Protein AF-A0A7G5VUJ9-F1 (afdb_monomer)

Nearest PDB structures (foldseek):
  5mlc-assembly1_5  TM=8.767E-01  e=1.011E-02  Spinacia oleracea
  7aqc-assembly1_e  TM=8.794E-01  e=4.502E-02  Bacillus subt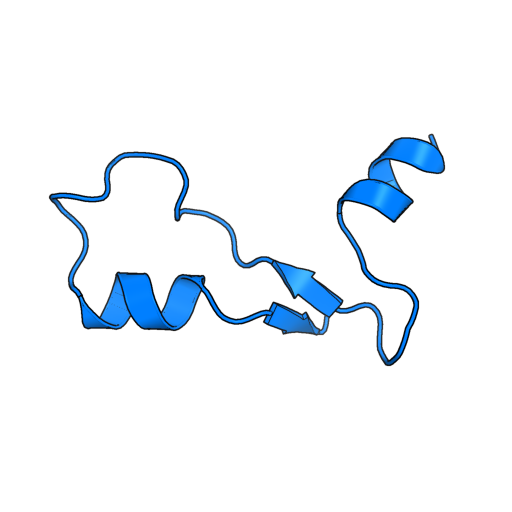ilis subsp. subtilis str. 168
  6gsk-assembly2_M5  TM=9.198E-01  e=7.241E-02  Thermus thermophilus HB8
  6xyw-assembly1_AD  TM=7.893E-01  e=2.296E-01  Arabidopsis thaliana
  8a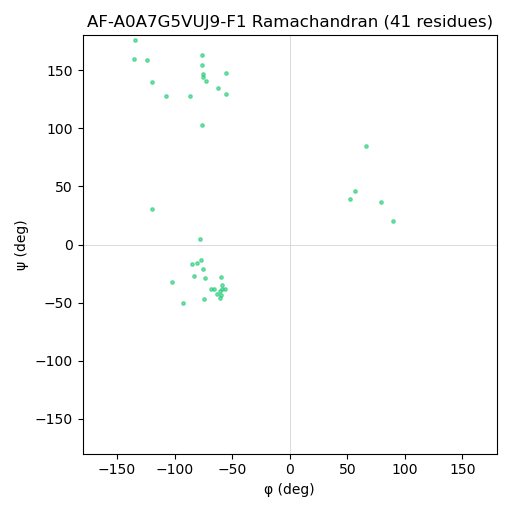po-assembly1_AC  TM=8.658E-01  e=6.800E-01  Polytomella magna

Sequence (43 aa):
MQKAIK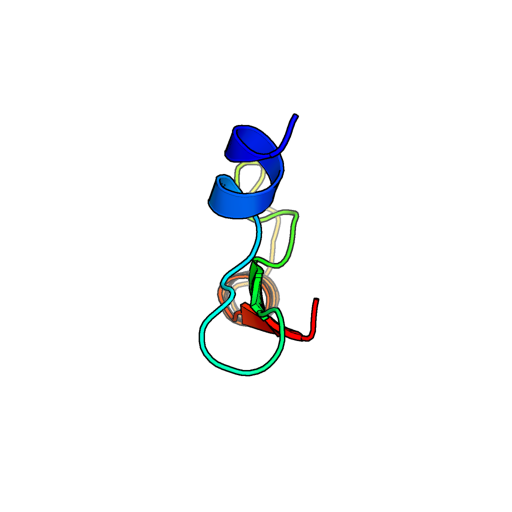KRYSTTKGHLRRKAGKSHLLAKKSSSRKRRLSKKVYG

Structure (mmCIF, N/CA/C/O backbone):
data_AF-A0A7G5VUJ9-F1
#
_entry.id   AF-A0A7G5VUJ9-F1
#
loop_
_atom_site.group_PDB
_atom_site.id
_atom_site.type_symbol
_atom_site.label_atom_id
_atom_site.label_alt_id
_atom_site.label_comp_id
_atom_site.label_asym_id
_atom_site.label_entity_id
_atom_site.label_seq_id
_atom_site.pdbx_PDB_ins_code
_atom_site.Cartn_x
_atom_site.Cartn_y
_atom_site.Cartn_z
_atom_site.occupancy
_atom_site.B_iso_or_equiv
_atom_site.auth_seq_id
_atom_site.auth_comp_id
_atom_site.auth_asym_id
_atom_site.auth_atom_id
_atom_site.pdbx_PDB_model_num
ATOM 1 N N . MET A 1 1 ? 4.559 1.829 23.107 1.00 58.56 1 MET A N 1
ATOM 2 C CA . MET A 1 1 ? 3.942 0.940 22.084 1.00 58.56 1 MET A CA 1
ATOM 3 C C . MET A 1 1 ? 2.765 1.545 21.311 1.00 58.56 1 MET A C 1
ATOM 5 O O . MET A 1 1 ? 2.697 1.355 20.101 1.00 58.56 1 MET A O 1
ATOM 9 N N . GLN A 1 2 ? 1.858 2.300 21.940 1.00 75.44 2 GLN A N 1
ATOM 10 C CA . GLN A 1 2 ? 0.623 2.780 21.291 1.00 75.44 2 GLN A CA 1
ATOM 11 C C . GLN A 1 2 ? 0.851 3.652 20.034 1.00 75.44 2 GLN A C 1
ATOM 13 O O . GLN A 1 2 ? 0.111 3.532 19.059 1.00 75.44 2 GLN A O 1
ATOM 18 N N . LYS A 1 3 ? 1.915 4.476 19.998 1.00 86.75 3 LYS A N 1
ATOM 19 C CA . LYS A 1 3 ? 2.243 5.340 18.843 1.00 86.75 3 LYS A CA 1
ATOM 20 C C . LYS A 1 3 ? 2.469 4.546 17.544 1.00 86.75 3 LYS A C 1
ATOM 22 O O . LYS A 1 3 ? 2.040 4.980 16.482 1.00 86.75 3 LYS A O 1
ATOM 27 N N . ALA A 1 4 ? 3.101 3.371 17.609 1.00 87.75 4 ALA A N 1
ATOM 28 C CA . ALA A 1 4 ? 3.399 2.557 16.425 1.00 87.75 4 ALA A CA 1
ATOM 29 C C . ALA A 1 4 ? 2.157 1.863 15.840 1.00 87.75 4 ALA A C 1
ATOM 31 O O . ALA A 1 4 ? 2.101 1.599 14.639 1.00 87.75 4 ALA A O 1
ATOM 32 N N . ILE A 1 5 ? 1.168 1.563 16.685 1.00 87.00 5 ILE A N 1
ATOM 33 C CA . ILE A 1 5 ? -0.115 0.982 16.273 1.00 87.00 5 ILE A CA 1
ATOM 34 C C . ILE A 1 5 ? -0.965 2.066 15.607 1.00 87.00 5 ILE A C 1
ATOM 36 O O . ILE A 1 5 ? -1.421 1.874 14.482 1.00 87.00 5 ILE A O 1
ATOM 40 N N . LYS A 1 6 ? -1.055 3.250 16.227 1.00 87.50 6 LYS A N 1
ATOM 41 C CA . LYS A 1 6 ? -1.764 4.416 15.669 1.00 87.50 6 LYS A CA 1
ATOM 42 C C . LYS A 1 6 ? -1.203 4.874 14.311 1.00 87.50 6 LYS A C 1
ATOM 44 O O . LYS A 1 6 ? -1.944 5.386 13.487 1.00 87.50 6 LYS A O 1
ATOM 49 N N . LYS A 1 7 ? 0.091 4.649 14.038 1.00 89.56 7 LYS A N 1
ATOM 50 C CA . LYS A 1 7 ? 0.713 4.921 12.724 1.00 89.56 7 LYS A CA 1
ATOM 51 C C . LYS A 1 7 ? 0.364 3.893 11.635 1.00 89.56 7 LYS A C 1
ATOM 53 O O . LYS A 1 7 ? 0.536 4.184 10.454 1.00 89.56 7 LYS A O 1
ATOM 58 N N . ARG A 1 8 ? -0.068 2.681 12.004 1.00 90.50 8 ARG A N 1
ATOM 59 C CA . ARG A 1 8 ? -0.343 1.574 11.065 1.00 90.50 8 ARG A CA 1
ATOM 60 C C . ARG A 1 8 ? -1.832 1.364 10.792 1.00 90.50 8 ARG A C 1
ATOM 62 O O . ARG A 1 8 ? -2.182 0.982 9.675 1.00 90.50 8 ARG A O 1
ATOM 69 N N . TYR A 1 9 ? -2.674 1.631 11.784 1.00 90.25 9 TYR A N 1
ATOM 70 C CA . TYR A 1 9 ? -4.111 1.381 11.750 1.00 90.25 9 TYR A CA 1
ATOM 71 C C . TYR A 1 9 ? -4.892 2.681 11.935 1.00 90.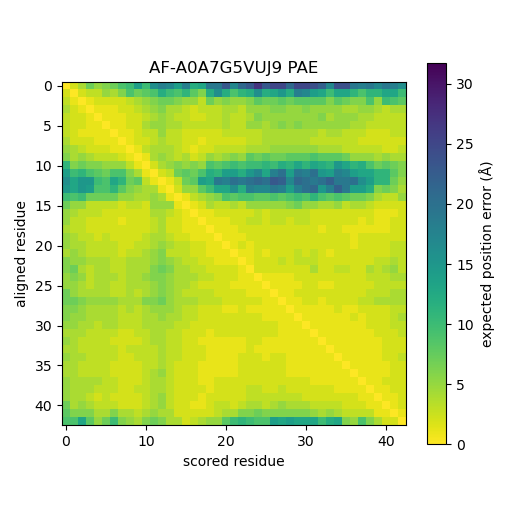25 9 TYR A C 1
ATOM 73 O O . TYR A 1 9 ? -4.535 3.516 12.763 1.00 90.25 9 TYR A O 1
ATOM 81 N N . SER A 1 10 ? -5.976 2.832 11.176 1.00 86.81 10 SER A N 1
ATOM 82 C CA . SER A 1 10 ? -6.956 3.904 11.357 1.00 86.81 10 SER A CA 1
ATOM 83 C C . SER A 1 10 ? -7.993 3.468 12.383 1.00 86.81 10 SER A C 1
ATOM 85 O O . SER A 1 10 ? -8.587 2.407 12.225 1.00 86.81 10 SER A O 1
ATOM 87 N N . THR A 1 11 ? -8.250 4.273 13.410 1.00 78.38 11 THR A N 1
ATOM 88 C CA . THR A 1 11 ? -9.311 4.003 14.400 1.00 78.38 11 THR A CA 1
ATOM 89 C C . THR A 1 11 ? -10.682 4.504 13.943 1.00 78.38 11 THR A C 1
ATOM 91 O O . THR A 1 11 ? -11.711 4.066 14.445 1.00 78.38 11 THR A O 1
ATOM 94 N N . THR A 1 12 ? -10.713 5.390 12.949 1.00 69.75 12 THR A N 1
ATOM 95 C CA . THR A 1 12 ? -11.925 5.906 12.314 1.00 69.75 12 THR A CA 1
ATOM 96 C C . THR A 1 12 ? -12.509 4.857 11.365 1.00 69.75 12 THR A C 1
ATOM 98 O O . THR A 1 12 ? -12.007 4.654 10.262 1.00 69.75 12 THR A O 1
ATOM 101 N N . LYS A 1 13 ? -13.576 4.187 11.816 1.00 62.47 13 LYS A N 1
ATOM 102 C CA . LYS A 1 13 ? -14.377 3.183 11.087 1.00 62.47 13 LYS A CA 1
ATOM 103 C C . LYS A 1 13 ? -13.631 1.878 10.757 1.00 62.47 13 LYS A C 1
ATOM 105 O O . LYS A 1 13 ? -13.129 1.689 9.654 1.00 62.47 13 LYS A O 1
ATOM 110 N N . GLY A 1 14 ? -13.620 0.946 11.714 1.00 70.75 14 GLY A N 1
ATOM 111 C CA . GLY A 1 14 ? -13.324 -0.473 11.464 1.00 70.75 14 GLY A CA 1
ATOM 112 C C . GLY A 1 14 ? -11.847 -0.844 11.314 1.00 70.75 14 GLY A C 1
ATOM 113 O O . GLY A 1 14 ? -11.515 -1.699 10.503 1.00 70.75 14 GLY A O 1
ATOM 114 N N . HIS A 1 15 ? -10.946 -0.209 12.069 1.00 83.69 15 HIS A N 1
ATOM 115 C CA . HIS A 1 15 ? -9.534 -0.621 12.148 1.00 83.69 15 HIS A CA 1
ATOM 116 C C . HIS A 1 15 ? -8.832 -0.766 10.786 1.00 83.69 15 HIS A C 1
ATOM 118 O O . HIS A 1 15 ? -8.041 -1.678 10.570 1.00 83.69 15 HIS A O 1
ATOM 124 N N . LEU A 1 16 ? -9.105 0.132 9.834 1.00 91.31 16 LEU A N 1
ATOM 125 C CA . LEU A 1 16 ? -8.567 0.006 8.478 1.00 91.31 16 LEU A CA 1
ATOM 126 C C . LEU A 1 16 ? -7.030 0.066 8.455 1.00 91.31 16 LEU A C 1
ATOM 128 O O . LEU A 1 16 ? -6.420 0.974 9.026 1.00 91.31 16 LEU A O 1
ATOM 132 N N . ARG A 1 17 ? -6.405 -0.842 7.697 1.00 94.12 17 ARG A N 1
ATOM 133 C CA . ARG A 1 17 ? -4.951 -0.918 7.475 1.00 94.12 17 ARG A CA 1
ATOM 134 C C . ARG A 1 17 ? -4.584 -0.882 5.992 1.00 94.12 17 ARG A C 1
ATOM 136 O O . ARG A 1 17 ? -5.383 -1.203 5.110 1.00 94.12 17 ARG A O 1
ATOM 143 N N . ARG A 1 18 ? -3.339 -0.509 5.689 1.00 95.19 18 ARG A N 1
ATOM 144 C CA . ARG A 1 18 ? -2.774 -0.613 4.329 1.00 95.19 18 ARG A CA 1
ATOM 145 C C . ARG A 1 18 ? -2.435 -2.070 3.997 1.00 95.19 18 ARG A C 1
ATOM 147 O O . ARG A 1 18 ? -1.975 -2.806 4.867 1.00 95.19 18 ARG A O 1
ATOM 154 N N . LYS A 1 19 ? -2.573 -2.480 2.730 1.00 95.38 19 LYS A N 1
ATOM 155 C CA . LYS A 1 19 ? -1.992 -3.751 2.262 1.00 95.38 19 LYS A CA 1
ATOM 156 C C . LYS A 1 19 ? -0.469 -3.636 2.141 1.00 95.38 19 LYS A C 1
ATOM 158 O O . LYS A 1 19 ? 0.056 -2.615 1.695 1.00 95.38 19 LYS A O 1
ATOM 163 N N . ALA A 1 20 ? 0.238 -4.698 2.515 1.00 95.38 20 ALA A N 1
ATOM 164 C CA . ALA A 1 20 ? 1.692 -4.772 2.410 1.00 95.38 20 ALA A CA 1
ATOM 165 C C . ALA A 1 20 ? 2.161 -5.019 0.963 1.00 95.38 20 ALA A C 1
ATOM 167 O O . ALA A 1 20 ? 1.401 -5.460 0.100 1.00 95.38 20 ALA A O 1
ATOM 168 N N . GLY A 1 21 ? 3.446 -4.762 0.699 1.00 96.12 21 GLY A N 1
ATOM 169 C CA . GLY A 1 21 ? 4.093 -5.189 -0.545 1.00 96.12 21 GLY A CA 1
ATOM 170 C C . GLY A 1 21 ? 4.022 -4.204 -1.715 1.00 96.12 21 GLY A C 1
ATOM 171 O O . GLY A 1 21 ? 4.224 -4.623 -2.854 1.00 96.12 21 GLY A O 1
ATOM 172 N N . LYS A 1 22 ? 3.776 -2.908 -1.477 1.00 96.81 22 LYS A N 1
ATOM 173 C CA . LYS A 1 22 ? 3.865 -1.845 -2.505 1.00 96.81 22 LYS A CA 1
ATOM 174 C C . LYS A 1 22 ? 4.909 -0.759 -2.175 1.00 96.81 22 LYS A C 1
ATOM 176 O O . LYS A 1 22 ? 4.722 0.391 -2.540 1.00 96.81 22 LYS A O 1
ATOM 181 N N . SER A 1 23 ? 5.980 -1.115 -1.465 1.00 96.44 23 SER A N 1
ATOM 182 C CA . SER A 1 23 ? 7.098 -0.210 -1.144 1.00 96.44 23 SER A CA 1
ATOM 183 C C . SER A 1 23 ? 8.233 -0.283 -2.171 1.00 96.44 23 SER A C 1
ATOM 185 O O . SER A 1 23 ? 8.640 0.738 -2.699 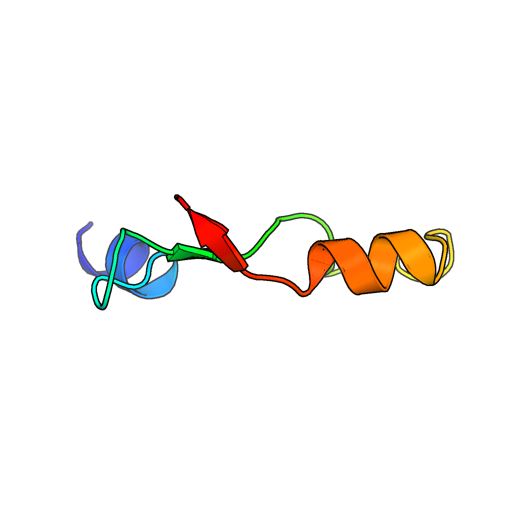1.00 96.44 23 SER A O 1
ATOM 187 N N . HIS A 1 24 ? 8.700 -1.492 -2.494 1.00 97.06 24 HIS A N 1
ATOM 188 C CA . HIS A 1 24 ? 9.796 -1.750 -3.437 1.00 97.06 24 HIS A CA 1
ATOM 189 C C . HIS A 1 24 ? 9.432 -2.894 -4.409 1.00 97.06 24 HIS A C 1
ATOM 191 O O . HIS A 1 24 ? 8.360 -3.515 -4.295 1.00 97.06 24 HIS A O 1
ATOM 197 N N . LEU A 1 25 ? 10.307 -3.188 -5.379 1.00 97.50 25 LEU A N 1
ATOM 198 C CA . LEU A 1 25 ? 10.132 -4.249 -6.383 1.00 97.50 25 LEU A CA 1
ATOM 199 C C . LEU A 1 25 ? 8.837 -4.092 -7.198 1.00 97.50 25 LEU A C 1
ATOM 201 O O . LEU A 1 25 ? 8.049 -5.034 -7.332 1.00 97.50 25 LEU A O 1
ATOM 205 N N . LEU A 1 26 ? 8.557 -2.875 -7.666 1.00 96.38 26 LEU A N 1
ATOM 206 C CA . LEU A 1 26 ? 7.308 -2.550 -8.360 1.00 96.38 26 LEU A CA 1
ATOM 207 C C . LEU A 1 26 ? 7.330 -2.915 -9.848 1.00 96.38 26 LEU A C 1
ATOM 209 O O . LEU A 1 26 ? 6.266 -3.200 -10.394 1.00 96.38 26 LEU A O 1
ATOM 213 N N . ALA A 1 27 ? 8.509 -2.937 -10.478 1.00 97.31 27 ALA A N 1
ATOM 214 C CA . ALA A 1 27 ? 8.669 -3.243 -11.900 1.00 97.31 27 ALA A CA 1
ATOM 215 C C . ALA A 1 27 ? 8.152 -4.650 -12.246 1.00 97.31 27 ALA A C 1
ATOM 217 O O . ALA A 1 27 ? 7.360 -4.808 -13.166 1.00 97.31 27 ALA A O 1
ATOM 218 N N . LYS A 1 28 ? 8.469 -5.652 -11.413 1.00 97.56 28 LYS A N 1
ATOM 219 C CA . LYS A 1 28 ? 8.016 -7.044 -11.594 1.00 97.56 28 LYS A CA 1
ATOM 220 C C . LYS A 1 28 ? 6.563 -7.323 -11.182 1.00 97.56 28 LYS A C 1
ATOM 222 O O . LYS A 1 28 ? 6.140 -8.474 -11.132 1.00 97.56 28 LYS A O 1
ATOM 227 N N . LYS A 1 29 ? 5.791 -6.302 -10.789 1.00 97.81 29 LYS A N 1
ATOM 228 C CA . LYS A 1 29 ? 4.397 -6.462 -10.339 1.00 97.81 29 LYS A CA 1
ATOM 229 C C . LYS A 1 29 ? 3.449 -5.920 -11.398 1.00 97.81 29 LYS A C 1
ATOM 231 O O . LYS A 1 29 ? 3.537 -4.748 -11.762 1.00 97.81 29 LYS A O 1
ATOM 236 N N . SER A 1 30 ? 2.470 -6.735 -11.793 1.00 98.44 30 SER A N 1
ATOM 237 C CA . SER A 1 30 ? 1.427 -6.311 -12.729 1.00 98.44 30 SER A CA 1
ATOM 238 C C . SER A 1 30 ? 0.695 -5.056 -12.242 1.00 98.44 30 SER A C 1
ATOM 240 O O . SER A 1 30 ? 0.499 -4.842 -11.037 1.00 98.44 30 SER A O 1
ATOM 242 N N . SER A 1 31 ? 0.251 -4.222 -13.182 1.00 98.06 31 SER A N 1
ATOM 243 C CA . SER A 1 31 ? -0.503 -2.997 -12.887 1.00 98.06 31 SER A CA 1
ATOM 244 C C . SER A 1 31 ? -1.765 -3.285 -12.067 1.00 98.06 31 SER A C 1
ATOM 246 O O . SER A 1 31 ? -2.044 -2.582 -11.093 1.00 98.06 31 SER A O 1
ATOM 248 N N . SER A 1 32 ? -2.454 -4.394 -12.359 1.00 98.25 32 SER A N 1
ATOM 249 C CA . SER A 1 32 ? -3.598 -4.874 -11.571 1.00 98.25 32 SER A CA 1
ATOM 250 C C . SER A 1 32 ? -3.218 -5.182 -10.114 1.00 98.25 32 SER A C 1
ATOM 252 O O . SER A 1 32 ? -3.869 -4.701 -9.180 1.00 98.25 32 SER A O 1
ATOM 254 N N . ARG A 1 33 ? -2.100 -5.890 -9.877 1.00 98.06 33 ARG A N 1
ATOM 255 C CA . ARG A 1 33 ? -1.602 -6.159 -8.517 1.00 98.06 33 ARG A CA 1
ATOM 256 C C . ARG A 1 33 ? -1.230 -4.861 -7.795 1.00 98.06 33 ARG A C 1
ATOM 258 O O . ARG A 1 33 ? -1.606 -4.691 -6.635 1.00 98.06 33 ARG A O 1
ATOM 265 N N . LYS A 1 34 ? -0.561 -3.918 -8.469 1.00 98.00 34 LYS A N 1
ATOM 266 C CA . LYS A 1 34 ? -0.232 -2.593 -7.906 1.00 98.00 34 LYS A CA 1
ATOM 267 C C . LYS A 1 34 ? -1.490 -1.806 -7.517 1.00 98.00 34 LYS A C 1
ATOM 269 O O . LYS A 1 34 ? -1.488 -1.176 -6.458 1.00 98.00 34 LYS A O 1
ATOM 274 N N . ARG A 1 35 ? -2.561 -1.861 -8.317 1.00 97.94 35 ARG A N 1
ATOM 275 C CA . ARG A 1 35 ? -3.864 -1.233 -8.020 1.00 97.94 35 ARG A CA 1
ATOM 276 C C . ARG A 1 35 ? -4.579 -1.902 -6.844 1.00 97.94 35 ARG A C 1
ATOM 278 O O . ARG A 1 35 ? -5.169 -1.228 -6.006 1.00 97.94 35 ARG A O 1
ATOM 285 N N . ARG A 1 36 ? -4.496 -3.229 -6.727 1.00 97.69 36 ARG A N 1
ATOM 286 C CA . ARG A 1 36 ? -5.081 -3.968 -5.597 1.00 97.69 36 ARG A CA 1
ATOM 287 C C . ARG A 1 36 ? -4.400 -3.639 -4.266 1.00 97.69 36 ARG A C 1
ATOM 289 O O . ARG A 1 36 ? -5.084 -3.547 -3.251 1.00 97.69 36 ARG A O 1
ATOM 296 N N . LEU A 1 37 ? -3.074 -3.469 -4.263 1.00 97.62 37 LEU A N 1
ATOM 297 C CA . LEU A 1 37 ? -2.284 -3.194 -3.05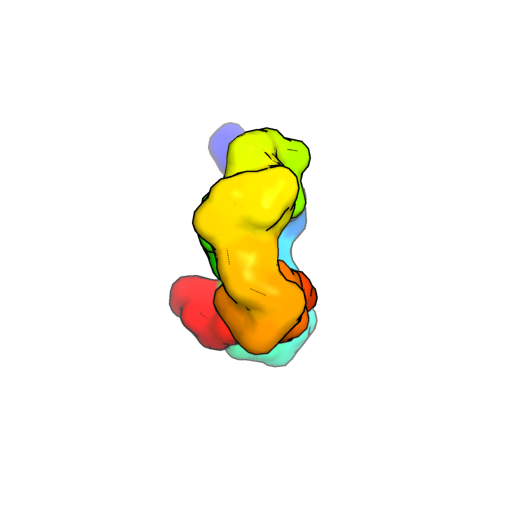4 1.00 97.62 37 LEU A CA 1
ATOM 298 C C . LEU A 1 37 ? -2.379 -1.743 -2.547 1.00 97.62 37 LEU A C 1
ATOM 300 O O . LEU A 1 37 ? -1.974 -1.484 -1.420 1.00 97.62 37 LEU A O 1
ATOM 304 N N . SER A 1 38 ? -2.902 -0.793 -3.333 1.00 96.12 38 SER A N 1
ATOM 305 C CA . SER A 1 38 ? -3.120 0.586 -2.854 1.00 96.12 38 SER A CA 1
ATOM 306 C C . SER A 1 38 ? -4.385 0.764 -2.017 1.00 96.12 38 SER A C 1
ATOM 308 O O . SER A 1 38 ? -4.508 1.773 -1.331 1.00 96.12 38 SER A O 1
ATOM 310 N N . LYS A 1 39 ? -5.319 -0.192 -2.050 1.00 95.19 39 LYS A N 1
ATOM 311 C CA . LYS A 1 39 ? -6.556 -0.121 -1.263 1.00 95.19 39 LYS A CA 1
ATOM 312 C C . LYS A 1 39 ? -6.287 -0.433 0.215 1.00 95.19 39 LYS A C 1
ATOM 314 O O . LYS A 1 39 ? -5.465 -1.300 0.528 1.00 95.19 39 LYS A O 1
ATOM 319 N N . LYS A 1 40 ? -7.002 0.247 1.117 1.00 93.12 40 LYS A N 1
ATOM 320 C CA . LYS A 1 40 ? -7.083 -0.139 2.534 1.00 93.12 40 LYS A CA 1
ATOM 321 C C . LYS A 1 40 ? -8.025 -1.335 2.699 1.00 93.12 40 LYS A C 1
ATOM 323 O O . LYS A 1 40 ? -8.890 -1.558 1.855 1.00 93.12 40 LYS A O 1
ATOM 328 N N . VAL A 1 41 ? -7.825 -2.109 3.758 1.00 92.38 41 VAL A N 1
ATOM 329 C CA . VAL A 1 41 ? -8.688 -3.234 4.147 1.00 92.38 41 VAL A CA 1
ATOM 330 C C . VAL A 1 41 ? -8.947 -3.206 5.638 1.00 92.38 41 VAL A C 1
ATOM 332 O O . VAL A 1 41 ? -8.164 -2.605 6.373 1.00 92.38 41 VAL A O 1
ATOM 335 N N . TYR A 1 42 ? -10.014 -3.875 6.059 1.00 90.75 42 TYR A N 1
ATO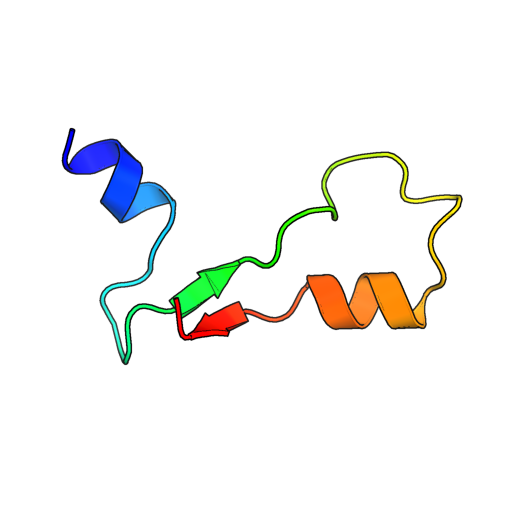M 336 C CA . TYR A 1 42 ? -10.262 -4.165 7.464 1.00 90.75 42 TYR A CA 1
ATOM 337 C C . TYR A 1 42 ? -9.0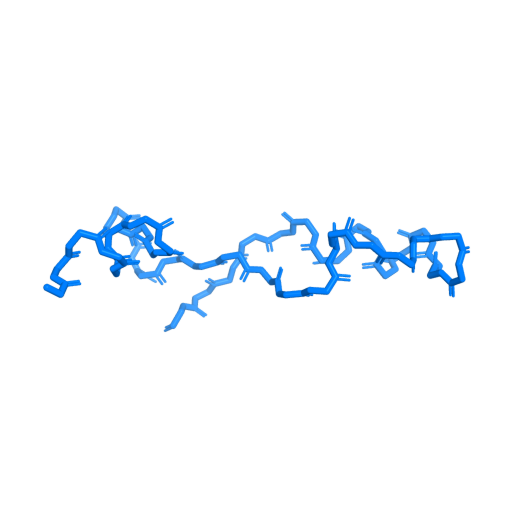57 -4.898 8.061 1.00 90.75 42 TYR A C 1
ATOM 339 O O . TYR A 1 42 ? -8.468 -5.784 7.424 1.00 90.75 42 TYR A O 1
ATOM 347 N N . GLY A 1 43 ? -8.606 -4.355 9.192 1.00 74.44 43 GLY A N 1
ATOM 348 C CA . GLY A 1 43 ? -7.332 -4.661 9.821 1.00 74.44 43 GLY A CA 1
ATOM 349 C C . GLY A 1 43 ? -7.415 -5.716 10.896 1.00 74.44 43 GLY A C 1
ATOM 350 O O . GLY A 1 43 ? -8.519 -5.961 11.411 1.00 74.44 4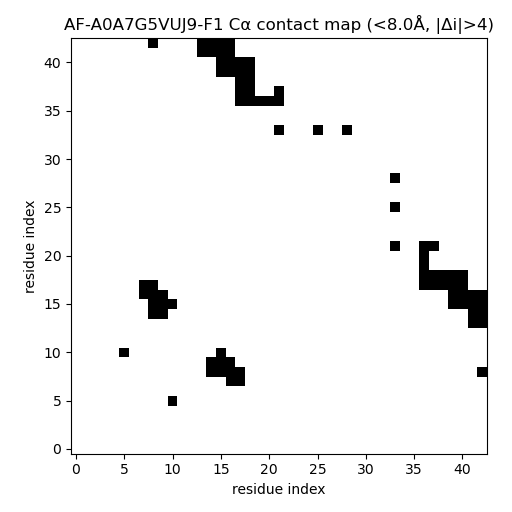3 GLY A O 1
#

pLDDT: mean 90.13, std 10.04, range [58.56, 98.44]

Organism: NCBI:txid2690220

InterPro domains:
  IPR001706 Large ribosomal subunit protein bL35 [PR00064] (14-28)
  IPR001706 Large ribosomal subunit protein bL35 [PR00064] (29-43)
  IPR021137 Large ribosomal subunit protein bL35-like [PF01632] (3-42)
  IPR037229 Large ribosomal subunit protein bL35 superfamily [G3DSA:4.10.410.60] (2-43)
  IPR037229 Large ribosomal subunit protein bL35 superfamily [SSF143034] (3-41)

Mean predicted aligned error: 4.25 Å

Solvent-accessible surface area (backbone atoms only — not comparable to full-atom values): 2750 Å² total; per-residue (Å²): 116,68,71,65,50,62,75,55,37,38,80,79,76,66,39,31,22,72,48,77,83,77,84,65,79,61,86,89,44,54,69,68,58,56,59,60,37,71,42,68,41,79,94

Foldseek 3Di:
DVVVQVVAFDPPPAGKGAADDQPDPCVPDDPVRNVVRRDIDRD

Secondary structure (DSSP, 8-state):
-HHHHHTTB--SSS-EEEPSS-SS--TTS-HHHHHHHTSEEE-

Radius of gyration: 12.49 Å; Cα contacts (8 Å, |Δi|>4): 41; chains: 1; bounding box: 24×13×35 Å